Protein AF-A0A7V8Y5I7-F1 (afdb_monomer_lite)

Radius of gyration: 18.16 Å; chains: 1; bounding box: 26×26×57 Å

Secondary structure (DSSP, 8-state):
----STTS--SS---HHHHHHHHHHHHHHHHHHHTTPPPPP-----SS-TTTT----------

pLDDT: mean 91.39, std 10.29, range [65.12, 98.38]

Foldseek 3Di:
DQDAAQPDDDPADDDHVRRRVVSVQVSVQVVCVVVVHDGDDDDDDDRDDPCVPVPPPPPPDDD

Structure (mmCIF, N/CA/C/O backbone):
data_AF-A0A7V8Y5I7-F1
#
_entry.id   AF-A0A7V8Y5I7-F1
#
loop_
_atom_site.group_PDB
_atom_site.id
_atom_site.type_symbol
_atom_site.label_atom_id
_atom_site.label_alt_id
_atom_site.label_comp_id
_atom_site.label_asym_id
_atom_site.label_entity_id
_atom_site.label_seq_id
_atom_site.pdbx_PDB_ins_code
_atom_site.Cartn_x
_atom_site.Cartn_y
_atom_site.Cartn_z
_atom_site.occupancy
_atom_site.B_iso_or_equiv
_atom_site.auth_seq_id
_atom_site.auth_comp_id
_atom_site.auth_asym_id
_atom_site.auth_atom_id
_atom_site.pdbx_PDB_model_num
ATOM 1 N N . VAL A 1 1 ? -12.790 -3.393 6.491 1.00 87.00 1 VAL A N 1
ATOM 2 C CA . VAL A 1 1 ? -11.561 -4.056 6.992 1.00 87.00 1 VAL A CA 1
ATOM 3 C C . VAL A 1 1 ? -10.394 -3.510 6.196 1.00 87.00 1 VAL A C 1
ATOM 5 O O . VAL A 1 1 ? -10.537 -3.388 4.987 1.00 87.00 1 VAL A O 1
ATOM 8 N N . ARG A 1 2 ? -9.294 -3.148 6.860 1.00 95.31 2 ARG A N 1
ATOM 9 C CA . ARG A 1 2 ? -8.054 -2.676 6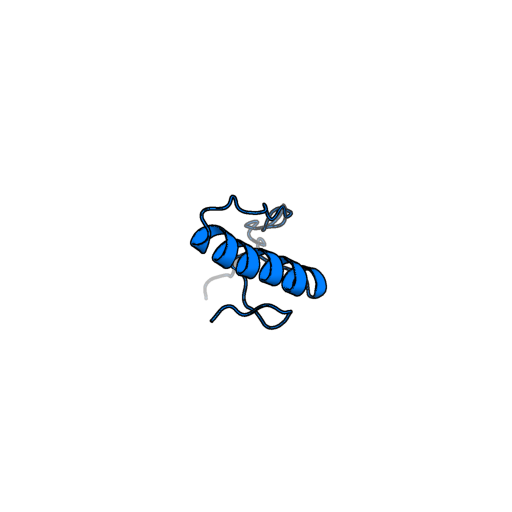.230 1.00 95.31 2 ARG A CA 1
ATOM 10 C C . ARG A 1 2 ? -7.027 -3.799 6.308 1.00 95.31 2 ARG A C 1
ATOM 12 O O . ARG A 1 2 ? -6.901 -4.413 7.365 1.00 95.31 2 ARG A O 1
ATOM 19 N N . VAL A 1 3 ? -6.342 -4.084 5.207 1.00 96.81 3 VAL A N 1
ATOM 20 C CA . VAL A 1 3 ? -5.313 -5.131 5.128 1.00 96.81 3 VAL A CA 1
ATOM 21 C C . VAL A 1 3 ? -3.975 -4.503 4.761 1.00 96.81 3 VAL A C 1
ATOM 23 O O . VAL A 1 3 ? -3.926 -3.566 3.970 1.00 96.81 3 VAL A O 1
ATOM 26 N N . ALA A 1 4 ? -2.898 -5.021 5.341 1.00 97.94 4 ALA A N 1
ATOM 27 C CA . ALA A 1 4 ? -1.532 -4.593 5.071 1.00 97.94 4 ALA A CA 1
ATOM 28 C C . ALA A 1 4 ? -0.607 -5.814 5.060 1.00 97.94 4 ALA A C 1
ATOM 30 O O . ALA A 1 4 ? -0.880 -6.808 5.735 1.00 97.94 4 ALA A O 1
ATOM 31 N N . GLY A 1 5 ? 0.468 -5.741 4.282 1.00 97.62 5 GLY A N 1
ATOM 32 C CA . GLY A 1 5 ? 1.426 -6.826 4.104 1.00 97.62 5 GLY A CA 1
ATOM 33 C C . GLY A 1 5 ? 1.956 -6.926 2.676 1.00 97.62 5 GLY A C 1
ATOM 34 O O . GLY A 1 5 ? 1.508 -6.244 1.758 1.00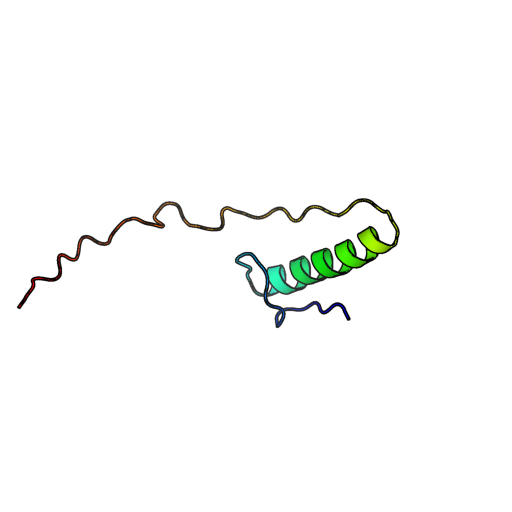 97.62 5 GLY A O 1
ATOM 35 N N . ASP A 1 6 ? 2.920 -7.814 2.484 1.00 96.62 6 ASP A N 1
ATOM 36 C CA . ASP A 1 6 ? 3.559 -8.133 1.203 1.00 96.62 6 ASP A CA 1
ATOM 37 C C . ASP A 1 6 ? 2.634 -8.857 0.204 1.00 96.62 6 ASP A C 1
ATOM 39 O O . ASP A 1 6 ? 2.899 -8.860 -0.997 1.00 96.62 6 ASP A O 1
ATOM 43 N N . TYR A 1 7 ? 1.506 -9.396 0.667 1.00 96.19 7 TYR A N 1
ATOM 44 C CA . TYR A 1 7 ? 0.452 -9.957 -0.188 1.00 96.19 7 TYR A CA 1
ATOM 45 C C . TYR A 1 7 ? -0.589 -8.936 -0.664 1.00 96.19 7 TYR A C 1
ATOM 47 O O . TYR A 1 7 ? -1.455 -9.277 -1.469 1.00 96.19 7 TYR A O 1
ATOM 55 N N . VAL A 1 8 ? -0.531 -7.690 -0.190 1.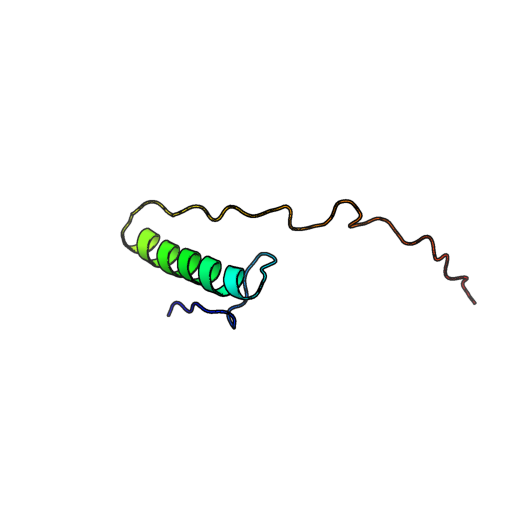00 96.56 8 VAL A N 1
ATOM 56 C CA . VAL A 1 8 ? -1.514 -6.663 -0.551 1.00 96.56 8 VAL A CA 1
ATOM 57 C C . VAL A 1 8 ? -1.149 -6.032 -1.895 1.00 96.56 8 VAL A C 1
ATOM 59 O O . VAL A 1 8 ? 0.004 -5.677 -2.151 1.00 96.56 8 VAL A O 1
ATOM 62 N N . GLU A 1 9 ? -2.132 -5.916 -2.787 1.00 95.75 9 GLU A N 1
ATOM 63 C CA . GLU A 1 9 ? -1.981 -5.174 -4.037 1.00 95.75 9 GLU A CA 1
ATOM 64 C C . GLU A 1 9 ? -1.958 -3.668 -3.756 1.00 95.75 9 GLU A C 1
ATOM 66 O O . GLU A 1 9 ? -2.755 -3.159 -2.969 1.00 95.75 9 GLU A O 1
ATOM 71 N N . LEU A 1 10 ? -1.035 -2.955 -4.404 1.00 96.12 10 LEU A N 1
ATOM 72 C CA . LEU A 1 10 ? -0.862 -1.514 -4.250 1.00 96.12 10 LEU A CA 1
ATOM 73 C C . LEU A 1 10 ? -1.032 -0.792 -5.590 1.00 96.12 10 LEU A C 1
ATOM 75 O O . LEU A 1 10 ? -0.690 -1.355 -6.631 1.00 96.12 10 LEU A O 1
ATOM 79 N N . PRO A 1 11 ? -1.481 0.481 -5.583 1.00 94.94 11 PRO A N 1
ATOM 80 C CA . PRO A 1 11 ? -1.686 1.268 -6.802 1.00 94.94 11 PRO A CA 1
ATOM 81 C C . PRO A 1 11 ? -0.377 1.780 -7.432 1.00 94.94 11 PRO A C 1
ATOM 83 O O . PRO A 1 11 ? -0.403 2.567 -8.378 1.00 94.94 11 PRO A O 1
ATOM 86 N N . PHE A 1 12 ? 0.773 1.360 -6.906 1.00 94.75 12 PHE A N 1
ATOM 87 C CA . PHE A 1 12 ? 2.104 1.669 -7.409 1.00 94.75 12 PHE A CA 1
ATOM 88 C C . PHE A 1 12 ? 3.028 0.456 -7.238 1.00 94.75 12 PHE A C 1
ATOM 90 O O . PHE A 1 12 ? 2.840 -0.397 -6.366 1.00 94.75 12 PHE A O 1
ATOM 97 N N . CYS A 1 13 ? 4.037 0.379 -8.098 1.00 93.75 13 CYS A N 1
ATOM 98 C CA . CYS A 1 13 ? 5.102 -0.607 -8.056 1.00 93.75 13 CYS A CA 1
ATOM 99 C C . CYS A 1 13 ? 5.836 -0.532 -6.719 1.00 93.75 13 CYS A C 1
ATOM 101 O O . CYS A 1 13 ? 6.270 0.540 -6.301 1.00 93.75 13 CYS A O 1
ATOM 103 N N . THR A 1 14 ? 6.001 -1.693 -6.092 1.00 95.00 14 THR A N 1
ATOM 104 C CA . THR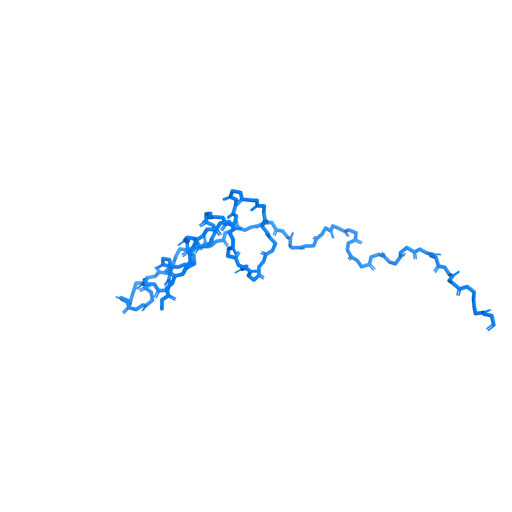 A 1 14 ? 6.719 -1.856 -4.828 1.00 95.00 14 THR A CA 1
ATOM 105 C C . THR A 1 14 ? 7.507 -3.159 -4.819 1.00 95.00 14 THR A C 1
ATOM 107 O O . THR A 1 14 ? 7.043 -4.183 -5.337 1.00 95.00 14 THR A O 1
ATOM 110 N N . GLY A 1 15 ? 8.694 -3.125 -4.211 1.00 93.31 15 GLY A N 1
ATOM 111 C CA . GLY A 1 15 ? 9.422 -4.331 -3.804 1.00 93.31 15 GLY A CA 1
ATOM 112 C C . GLY A 1 15 ? 8.784 -5.006 -2.581 1.00 93.31 15 GLY A C 1
ATOM 113 O O . GLY A 1 15 ? 7.864 -4.461 -1.985 1.00 93.31 15 GLY A O 1
ATOM 114 N N . LEU A 1 16 ? 9.275 -6.181 -2.167 1.00 94.25 16 LEU A N 1
ATOM 115 C CA . LEU A 1 16 ? 8.661 -6.965 -1.076 1.00 94.25 16 LEU A CA 1
ATOM 116 C C . LEU A 1 16 ? 8.550 -6.189 0.249 1.00 94.25 16 LEU A C 1
ATOM 118 O O . LEU A 1 16 ? 7.450 -5.945 0.738 1.00 94.25 16 LEU A O 1
ATOM 122 N N . MET A 1 17 ? 9.682 -5.757 0.815 1.00 96.88 17 MET A N 1
ATOM 123 C CA . MET A 1 17 ? 9.675 -5.028 2.094 1.00 96.88 17 MET A CA 1
ATOM 124 C C . MET A 1 17 ? 8.988 -3.662 1.973 1.00 96.88 17 MET A C 1
ATOM 126 O O . MET A 1 17 ? 8.286 -3.231 2.885 1.00 96.88 17 MET A O 1
ATOM 130 N N . GLU A 1 18 ? 9.151 -3.005 0.824 1.00 96.44 18 GLU A N 1
ATOM 131 C CA . GLU A 1 18 ? 8.505 -1.729 0.516 1.00 96.44 18 GLU A CA 1
ATOM 132 C C . GLU A 1 18 ? 6.980 -1.865 0.473 1.00 96.44 18 GLU A C 1
ATOM 134 O O . GLU A 1 18 ? 6.280 -1.020 1.015 1.00 96.44 18 GLU A O 1
ATOM 139 N N . ARG A 1 19 ? 6.453 -2.949 -0.104 1.00 97.31 19 ARG A N 1
ATOM 140 C CA . ARG A 1 19 ? 5.017 -3.225 -0.187 1.00 97.31 19 ARG A CA 1
ATOM 141 C C . ARG A 1 19 ? 4.392 -3.408 1.186 1.00 97.31 19 ARG A C 1
ATOM 143 O O . ARG A 1 19 ? 3.338 -2.834 1.457 1.00 97.31 19 ARG A O 1
ATOM 150 N N . ALA A 1 20 ? 5.041 -4.175 2.060 1.00 97.88 20 ALA A N 1
ATOM 151 C CA . ALA A 1 20 ? 4.574 -4.355 3.431 1.00 97.88 20 ALA A CA 1
ATOM 152 C C . ALA A 1 20 ? 4.523 -3.012 4.182 1.00 97.88 20 ALA A C 1
ATOM 154 O O . ALA A 1 20 ? 3.517 -2.698 4.815 1.00 97.88 20 ALA A O 1
ATOM 155 N N . ALA A 1 21 ? 5.561 -2.181 4.044 1.00 97.38 21 ALA A N 1
ATOM 156 C CA . ALA A 1 21 ? 5.600 -0.858 4.663 1.00 97.38 21 ALA A CA 1
ATOM 157 C C . ALA A 1 21 ? 4.551 0.102 4.070 1.00 97.38 21 ALA A C 1
ATOM 159 O O . ALA A 1 21 ? 3.775 0.709 4.806 1.00 97.38 21 ALA A O 1
ATOM 160 N N . ALA A 1 22 ? 4.489 0.217 2.742 1.00 97.75 22 ALA A N 1
ATOM 161 C CA . ALA A 1 22 ? 3.596 1.134 2.042 1.00 97.75 22 ALA A CA 1
ATOM 162 C C . ALA A 1 22 ? 2.116 0.784 2.258 1.00 97.75 22 ALA A C 1
ATOM 164 O O . ALA A 1 22 ? 1.316 1.676 2.532 1.00 97.75 22 ALA A O 1
ATOM 165 N N . SER A 1 23 ? 1.751 -0.503 2.206 1.00 98.06 23 SER A N 1
ATOM 166 C CA . SER A 1 23 ? 0.385 -0.948 2.522 1.00 98.06 23 SER A CA 1
ATOM 167 C C . SER A 1 23 ? 0.006 -0.667 3.978 1.00 98.06 23 SER A C 1
ATOM 169 O O . SER A 1 23 ? -1.126 -0.269 4.240 1.00 98.06 23 SER A O 1
ATOM 171 N N . GLY A 1 24 ? 0.955 -0.785 4.914 1.00 97.88 24 GLY A N 1
ATOM 172 C CA . GLY A 1 24 ? 0.765 -0.378 6.306 1.00 97.88 24 GLY A CA 1
ATOM 173 C C . GLY A 1 24 ? 0.453 1.113 6.445 1.00 97.88 24 GLY A C 1
ATOM 174 O O . GLY A 1 24 ? -0.513 1.474 7.114 1.00 97.88 24 GLY A O 1
ATOM 175 N N . VAL A 1 25 ? 1.215 1.975 5.764 1.00 98.19 25 VAL A N 1
ATOM 176 C CA . VAL A 1 25 ? 0.970 3.429 5.764 1.00 98.19 25 VAL A CA 1
ATOM 177 C C . VAL A 1 25 ? -0.377 3.769 5.119 1.00 98.19 25 VAL A C 1
ATOM 179 O O . VAL A 1 25 ? -1.111 4.590 5.659 1.00 98.19 25 VAL A O 1
ATOM 182 N N . MET A 1 26 ? -0.758 3.115 4.017 1.00 98.00 26 MET A N 1
ATOM 183 C CA . MET A 1 26 ? -2.076 3.324 3.399 1.00 98.00 26 MET A CA 1
ATOM 184 C C . MET A 1 26 ? -3.222 2.925 4.336 1.00 98.00 26 MET A C 1
ATOM 186 O O . MET A 1 26 ? -4.138 3.715 4.550 1.00 98.00 26 MET A O 1
ATOM 190 N N . ALA A 1 27 ? -3.140 1.746 4.959 1.00 98.19 27 ALA A N 1
ATOM 191 C CA . ALA A 1 27 ? -4.132 1.300 5.934 1.00 98.19 27 ALA A CA 1
ATOM 192 C C . ALA A 1 27 ? -4.221 2.247 7.144 1.00 98.19 27 ALA A C 1
ATOM 194 O O . ALA A 1 27 ? -5.317 2.527 7.629 1.00 98.19 27 ALA A O 1
ATOM 195 N N . ALA A 1 28 ? -3.086 2.765 7.624 1.00 98.19 28 ALA A N 1
ATOM 196 C CA . ALA A 1 28 ? -3.056 3.760 8.691 1.00 98.19 28 ALA A CA 1
ATOM 197 C C . ALA A 1 28 ? -3.697 5.086 8.254 1.00 98.19 28 ALA A C 1
ATOM 199 O O . ALA A 1 28 ? -4.496 5.645 8.999 1.00 98.19 28 ALA A O 1
ATOM 200 N N . ASN A 1 29 ? -3.421 5.558 7.037 1.00 98.12 29 ASN A N 1
ATOM 201 C CA . ASN A 1 29 ? -4.022 6.778 6.495 1.00 98.12 29 ASN A CA 1
ATOM 202 C C . ASN A 1 29 ? -5.544 6.676 6.374 1.00 98.12 29 ASN A C 1
ATOM 204 O O . ASN A 1 29 ? -6.235 7.652 6.660 1.00 98.12 29 ASN A O 1
ATOM 208 N N . ASP A 1 30 ? -6.080 5.500 6.043 1.00 97.50 30 ASP A N 1
ATOM 209 C CA . ASP A 1 30 ? -7.526 5.285 6.045 1.00 97.50 30 ASP A CA 1
ATOM 210 C C . ASP A 1 30 ? -8.132 5.411 7.458 1.00 97.50 30 ASP A C 1
ATOM 212 O O . ASP A 1 30 ? -9.286 5.812 7.585 1.00 97.50 30 ASP A O 1
ATOM 216 N N . ILE A 1 31 ? -7.392 5.051 8.516 1.00 98.06 31 ILE A N 1
ATOM 217 C CA . ILE A 1 31 ? -7.810 5.247 9.919 1.00 98.06 31 ILE A CA 1
ATOM 218 C C . ILE A 1 31 ? -7.698 6.727 10.294 1.00 98.06 31 ILE A C 1
ATOM 220 O O . ILE A 1 31 ? -8.611 7.284 10.896 1.00 98.06 31 ILE A O 1
ATOM 224 N N . LEU A 1 32 ? -6.595 7.385 9.923 1.00 98.19 32 LEU A N 1
ATOM 225 C CA . LEU A 1 32 ? -6.390 8.811 10.188 1.00 98.19 32 LEU A CA 1
ATOM 226 C C . LEU A 1 32 ? -7.492 9.659 9.545 1.00 98.19 32 LEU A C 1
ATOM 228 O O . LEU A 1 32 ? -8.018 10.558 10.198 1.00 98.19 32 LEU A O 1
ATOM 232 N N . ALA A 1 33 ? -7.907 9.320 8.322 1.00 97.88 33 ALA A N 1
ATOM 233 C CA . ALA A 1 33 ? -9.016 9.974 7.637 1.00 97.88 33 ALA A CA 1
ATOM 234 C C . ALA A 1 33 ? -10.343 9.848 8.409 1.00 97.88 33 ALA A C 1
ATOM 236 O O . ALA A 1 33 ? -11.064 10.836 8.541 1.00 97.88 33 ALA A O 1
ATOM 237 N N . GLU A 1 34 ? -10.651 8.672 8.971 1.00 97.94 34 GLU A N 1
ATOM 238 C CA . GLU A 1 34 ? -11.844 8.473 9.815 1.00 97.94 34 GLU A CA 1
ATOM 239 C C . GLU A 1 34 ? -11.808 9.313 11.096 1.00 97.94 34 GLU A C 1
ATOM 241 O O . GLU A 1 34 ? -12.849 9.749 11.583 1.00 97.94 34 GLU A O 1
ATOM 246 N N . LEU A 1 35 ? -10.613 9.567 11.629 1.00 98.06 35 LEU A N 1
ATOM 247 C CA . LEU A 1 35 ? -10.402 10.372 12.832 1.00 98.06 35 LEU A CA 1
ATOM 248 C C . LEU A 1 35 ? -10.276 11.878 12.542 1.00 98.06 35 LEU A C 1
ATOM 250 O O . LEU A 1 35 ? -10.073 12.659 13.471 1.00 98.06 35 LEU A O 1
ATOM 254 N N . GLY A 1 36 ? -10.376 12.300 11.277 1.00 98.06 36 GLY A N 1
ATOM 255 C CA . GLY A 1 36 ? -10.187 13.695 10.870 1.00 98.06 36 GLY A CA 1
ATOM 256 C C . GLY A 1 36 ? -8.740 14.194 10.994 1.00 98.06 36 GLY A C 1
ATOM 257 O O . GLY A 1 36 ? -8.511 15.402 11.044 1.00 98.06 36 GLY A O 1
ATOM 258 N N . ALA A 1 37 ? -7.766 13.284 11.061 1.00 98.38 37 ALA A N 1
ATOM 259 C CA . ALA A 1 37 ? -6.342 13.594 11.115 1.00 98.38 37 ALA A CA 1
ATOM 260 C C . ALA A 1 37 ? -5.719 13.680 9.709 1.00 98.38 37 ALA A C 1
ATOM 262 O O . ALA A 1 37 ? -6.246 13.149 8.730 1.00 98.38 37 ALA A O 1
ATOM 263 N N . GLY A 1 38 ? -4.572 14.359 9.607 1.00 97.88 38 GLY A N 1
ATOM 264 C CA . GLY A 1 38 ? -3.816 14.460 8.356 1.00 97.88 38 GLY A CA 1
ATOM 265 C C . GLY A 1 38 ? -3.127 13.138 7.972 1.00 97.88 38 GLY A C 1
ATOM 266 O O . GLY A 1 38 ? -2.732 12.392 8.868 1.00 97.88 38 GLY A O 1
ATOM 267 N N . PRO A 1 39 ? -2.958 12.842 6.669 1.00 98.06 39 PRO A N 1
ATOM 268 C CA . PRO A 1 39 ? -2.306 11.619 6.203 1.00 98.06 39 PRO A CA 1
ATOM 269 C C . PRO A 1 39 ? -0.774 11.714 6.249 1.00 98.06 39 PRO A C 1
ATOM 271 O O . PRO A 1 39 ? -0.201 12.795 6.107 1.00 98.06 39 PRO A O 1
ATOM 274 N N . GLU A 1 40 ? -0.110 10.562 6.331 1.00 97.88 40 GLU A N 1
ATOM 275 C CA .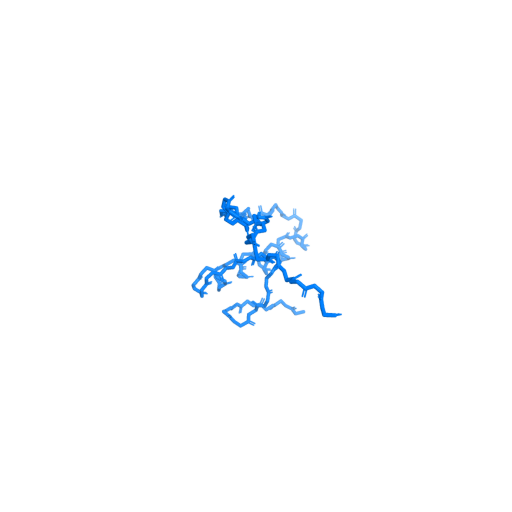 GLU A 1 40 ? 1.334 10.432 6.124 1.00 97.88 40 GLU A CA 1
ATOM 276 C C . GLU A 1 40 ? 1.653 10.232 4.627 1.00 97.88 40 GLU A C 1
ATOM 278 O O . GLU A 1 40 ? 1.094 9.328 3.991 1.00 97.88 40 GLU A O 1
ATOM 283 N N . PRO A 1 41 ? 2.543 11.040 4.021 1.00 96.62 41 PRO A N 1
ATOM 284 C CA . PRO A 1 41 ? 2.900 10.889 2.615 1.00 96.62 41 PRO A CA 1
ATOM 285 C C . PRO A 1 41 ? 3.761 9.649 2.348 1.00 96.62 41 PRO A C 1
ATOM 287 O O . PRO A 1 41 ? 4.819 9.448 2.942 1.00 96.62 41 PRO A O 1
ATOM 290 N N . ILE A 1 42 ? 3.390 8.887 1.319 1.00 95.56 42 ILE A N 1
ATOM 291 C CA . ILE A 1 42 ? 4.255 7.855 0.739 1.00 95.56 42 ILE A CA 1
ATOM 292 C C . ILE A 1 42 ? 5.045 8.484 -0.409 1.00 95.56 42 ILE A C 1
ATOM 294 O O . ILE A 1 42 ? 4.478 8.923 -1.410 1.00 95.56 42 ILE A O 1
ATOM 298 N N . ARG A 1 43 ? 6.370 8.541 -0.261 1.00 94.81 43 ARG A N 1
ATOM 299 C CA . ARG A 1 43 ? 7.289 9.067 -1.279 1.00 94.81 43 ARG A CA 1
ATOM 300 C C . ARG A 1 43 ? 8.017 7.908 -1.940 1.00 94.81 43 ARG A C 1
ATOM 302 O O . ARG A 1 43 ? 8.716 7.164 -1.262 1.00 94.81 43 ARG A O 1
ATOM 309 N N . GLY A 1 44 ? 7.856 7.785 -3.252 1.00 91.31 44 GLY A N 1
ATOM 310 C CA . GLY A 1 44 ? 8.506 6.756 -4.057 1.00 91.31 44 GLY A CA 1
ATOM 311 C C . GLY A 1 44 ? 9.343 7.341 -5.188 1.00 91.31 44 GLY A C 1
ATOM 312 O O . GLY A 1 44 ? 9.416 8.555 -5.388 1.00 91.31 44 GLY A O 1
ATOM 313 N N . ILE A 1 45 ? 9.952 6.444 -5.953 1.00 90.88 45 ILE A N 1
ATOM 314 C CA . ILE A 1 45 ? 10.623 6.768 -7.213 1.00 90.88 45 ILE A CA 1
ATOM 315 C C . ILE A 1 45 ? 9.625 6.753 -8.388 1.00 90.88 45 ILE A C 1
ATOM 317 O O . ILE A 1 45 ? 8.503 6.245 -8.247 1.00 90.88 45 ILE A O 1
ATOM 321 N N . PRO A 1 46 ? 10.007 7.272 -9.573 1.00 92.38 46 PRO A N 1
ATOM 322 C CA . PRO A 1 46 ? 9.189 7.151 -10.772 1.00 92.38 46 PRO A CA 1
ATOM 323 C C . PRO A 1 46 ? 8.765 5.705 -11.052 1.00 92.38 46 PRO A C 1
ATOM 325 O O . PRO A 1 46 ? 9.571 4.780 -11.046 1.00 92.38 46 PRO A O 1
ATOM 328 N N . GLN A 1 47 ? 7.484 5.533 -11.367 1.00 92.62 47 GLN A N 1
ATOM 329 C CA . GLN A 1 47 ? 6.847 4.228 -11.597 1.00 92.62 47 GLN A CA 1
ATOM 330 C C . GLN A 1 47 ? 7.233 3.574 -12.929 1.00 92.62 47 GLN A C 1
ATOM 332 O O . GLN A 1 47 ? 6.828 2.455 -13.241 1.00 92.62 47 GLN A O 1
ATOM 337 N N . ARG A 1 48 ? 7.994 4.293 -13.752 1.00 91.56 48 ARG A N 1
ATOM 338 C CA . ARG A 1 48 ? 8.470 3.859 -15.057 1.00 91.56 48 ARG A CA 1
ATOM 339 C C . ARG A 1 48 ? 9.937 4.238 -15.184 1.00 91.56 48 ARG A C 1
ATOM 341 O O . ARG A 1 48 ? 10.322 5.352 -14.838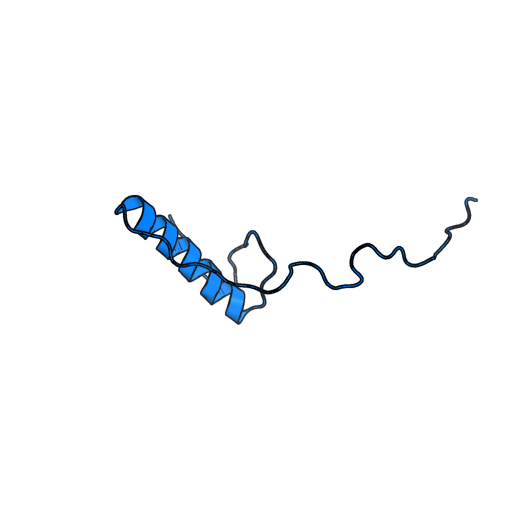 1.00 91.56 48 ARG A O 1
ATOM 348 N N . GLY A 1 49 ? 10.739 3.311 -15.700 1.00 90.06 49 GLY A N 1
ATOM 349 C CA . GLY A 1 49 ? 12.135 3.585 -16.023 1.00 90.06 49 GLY A CA 1
ATOM 350 C C . GLY A 1 49 ? 12.269 4.556 -17.198 1.00 90.06 49 GLY A C 1
ATOM 351 O O . GLY A 1 49 ? 11.342 4.719 -17.989 1.00 90.06 49 GLY A O 1
ATOM 352 N N . LEU A 1 50 ? 13.456 5.143 -17.352 1.00 91.31 50 LEU A N 1
ATOM 353 C CA . LEU A 1 50 ? 13.768 6.132 -18.394 1.00 91.31 50 LEU A CA 1
ATOM 354 C C . LEU A 1 50 ? 13.457 5.653 -19.826 1.00 91.31 50 LEU A C 1
ATOM 356 O O . LEU A 1 50 ? 13.132 6.452 -20.695 1.00 91.31 50 LEU A O 1
ATOM 360 N N . LEU A 1 51 ? 13.546 4.343 -20.068 1.00 90.50 51 LEU A N 1
ATOM 361 C CA . LEU A 1 51 ? 13.326 3.722 -21.378 1.00 90.50 51 LEU A CA 1
ATOM 362 C C . LEU A 1 51 ? 11.891 3.199 -21.572 1.00 90.50 51 LEU A C 1
ATOM 364 O O . LEU A 1 51 ? 11.589 2.588 -22.599 1.00 90.50 51 LEU A O 1
ATOM 368 N N . ALA A 1 52 ? 10.998 3.392 -20.598 1.00 90.12 52 ALA A N 1
ATOM 369 C CA . ALA A 1 52 ? 9.620 2.933 -20.703 1.00 90.12 52 ALA A CA 1
ATOM 370 C C . ALA A 1 52 ? 8.910 3.649 -21.864 1.00 90.12 52 ALA A C 1
ATOM 372 O O . ALA A 1 52 ? 8.757 4.866 -21.858 1.00 90.12 52 ALA A O 1
ATOM 373 N N . GLY A 1 53 ? 8.468 2.885 -22.865 1.00 84.75 53 GLY A N 1
ATOM 374 C CA . GLY A 1 53 ? 7.833 3.423 -24.073 1.00 84.75 53 GLY A CA 1
ATOM 375 C C . GLY A 1 53 ? 8.760 3.538 -25.284 1.00 84.75 53 GLY A C 1
ATOM 376 O O . GLY A 1 53 ? 8.270 3.771 -26.390 1.00 84.75 53 GLY A O 1
ATOM 377 N N . LEU A 1 54 ? 10.067 3.286 -25.132 1.00 86.88 54 LEU A N 1
ATOM 378 C CA . LEU A 1 54 ? 10.929 3.059 -26.287 1.00 86.88 54 LEU A CA 1
ATOM 379 C C . LEU A 1 54 ? 10.499 1.758 -26.966 1.00 86.88 54 LEU A C 1
ATOM 381 O O . LEU A 1 54 ? 10.645 0.661 -26.425 1.00 86.88 54 LEU A O 1
ATOM 385 N N . ARG A 1 55 ? 9.932 1.879 -28.168 1.00 76.69 55 ARG A N 1
ATOM 386 C CA . ARG A 1 55 ? 9.640 0.723 -29.013 1.00 76.69 55 ARG A CA 1
ATOM 387 C C . ARG A 1 55 ? 10.973 0.070 -29.364 1.00 76.69 55 ARG A C 1
ATOM 389 O O . ARG A 1 55 ? 11.775 0.663 -30.080 1.00 76.69 55 ARG A O 1
ATOM 396 N N . SER A 1 56 ? 11.202 -1.154 -28.884 1.00 69.44 56 SER A N 1
ATOM 397 C CA . SER A 1 56 ? 12.213 -2.026 -29.484 1.00 69.44 56 SER A CA 1
ATOM 398 C C . SER A 1 56 ? 11.928 -2.047 -30.984 1.00 69.44 56 SER A C 1
ATOM 400 O O . SER A 1 56 ? 10.804 -2.355 -31.382 1.00 69.44 56 SER A O 1
ATOM 402 N N . GLY A 1 57 ? 12.892 -1.644 -31.812 1.00 66.25 57 GLY A N 1
ATOM 403 C CA . GLY A 1 57 ? 12.750 -1.466 -33.263 1.00 66.25 57 GLY A CA 1
ATOM 404 C C . GLY A 1 57 ? 12.490 -2.756 -34.050 1.00 66.25 57 GLY A C 1
ATOM 405 O O . GLY A 1 57 ? 12.916 -2.876 -35.196 1.00 66.25 57 GLY A O 1
ATOM 406 N N . ARG A 1 58 ? 11.812 -3.745 -33.461 1.00 66.44 58 ARG A N 1
ATOM 407 C CA . ARG A 1 58 ? 11.437 -4.994 -34.108 1.00 66.44 58 ARG A CA 1
ATOM 408 C C . ARG A 1 58 ? 10.249 -4.734 -35.027 1.00 66.44 58 ARG A C 1
ATOM 410 O O . ARG A 1 58 ? 9.088 -4.885 -34.657 1.00 66.44 58 ARG A O 1
ATOM 417 N N . ARG A 1 59 ? 10.570 -4.310 -36.246 1.00 65.19 59 ARG A N 1
ATOM 418 C CA . ARG A 1 59 ? 9.655 -4.291 -37.386 1.00 65.19 59 ARG A CA 1
ATOM 419 C C . ARG A 1 59 ? 9.231 -5.743 -37.641 1.00 65.19 59 ARG A C 1
ATOM 421 O O . ARG A 1 59 ? 9.993 -6.513 -38.215 1.00 65.19 59 ARG A O 1
ATOM 428 N N . VAL A 1 60 ? 8.067 -6.152 -37.141 1.00 66.62 60 VAL A N 1
ATOM 429 C CA . VAL A 1 60 ? 7.472 -7.437 -37.530 1.00 66.62 60 VAL A CA 1
ATOM 430 C C . VAL A 1 60 ? 7.001 -7.260 -38.971 1.00 66.62 60 VAL A C 1
ATOM 432 O O . VAL A 1 60 ? 6.146 -6.417 -39.233 1.00 66.62 60 VAL A O 1
ATOM 435 N N . SER A 1 61 ? 7.618 -7.972 -39.915 1.00 65.12 61 SER A N 1
ATOM 436 C CA . SER A 1 61 ? 7.162 -7.977 -41.306 1.00 65.12 61 SER A CA 1
ATOM 437 C C . SER A 1 61 ? 5.769 -8.614 -41.370 1.00 65.12 61 SER A C 1
ATOM 439 O O . SER A 1 61 ? 5.610 -9.715 -40.831 1.00 65.12 61 SER A O 1
ATOM 441 N N . PRO A 1 62 ? 4.776 -7.986 -42.022 1.00 66.44 62 PRO A N 1
ATOM 442 C CA . PRO A 1 62 ? 3.542 -8.682 -42.354 1.00 66.44 62 PRO A CA 1
ATOM 443 C C . PRO A 1 62 ? 3.869 -9.824 -43.330 1.00 66.44 62 PRO A C 1
ATOM 445 O O . PRO A 1 62 ? 4.687 -9.636 -44.233 1.00 66.44 62 PRO A O 1
ATOM 448 N N . ARG A 1 63 ? 3.278 -11.000 -43.102 1.00 65.75 63 ARG A N 1
ATOM 449 C CA . ARG A 1 63 ? 3.169 -12.061 -44.112 1.00 65.75 63 ARG A CA 1
ATOM 450 C C . ARG A 1 63 ? 1.902 -11.846 -44.920 1.00 65.75 63 ARG A C 1
ATOM 452 O O . ARG A 1 63 ? 0.920 -11.380 -44.301 1.00 65.75 63 ARG A O 1
#

Sequence (63 aa):
VRVAGDYVELPFCTGLMERAAASGVMAANDILAELGAGPEPIRGIPQRGLLAGLRSGRRVSPR